Protein AF-A0A7C8YC45-F1 (afdb_monomer_lite)

Radius of gyration: 28.38 Å; chains: 1; bounding box: 64×35×81 Å

Organism: Opuntia streptacantha (NCBI:txid393608)

pLDDT: mean 80.78, std 11.09, range [52.0, 93.62]

Secondary structure (DSSP, 8-state):
-HHHHHHHHTSTTT-TT--S----EEEE-TT--SS----EEEE-GGGG---SSSPPP---HHHHHHHHHHHHHHHHH-TT-----TTSS------------HHHHHHHHHHHHHHHHHHHHHHHHHHHHT-

Sequence (131 aa):
SDINDELYKGYRKGNPEKRINEIVAAYDFLDSNMNNFNVSLWYNSTFKNDTGFSAPALIRIPRLVNLVSNGYLKLLLGPSAEVPLEFVKEMPKPGTRLRLDISSLLSAQFFTYVIIALFPTVLTALVYEKQ

Structure (mmCIF, N/CA/C/O backbone):
data_AF-A0A7C8YC45-F1
#
_entry.id   AF-A0A7C8YC45-F1
#
loop_
_atom_site.group_PDB
_atom_site.id
_atom_site.type_symbol
_atom_site.label_atom_id
_atom_site.label_alt_id
_atom_site.label_comp_id
_atom_site.label_asym_id
_atom_site.label_entity_id
_atom_site.label_seq_id
_atom_site.pdbx_PDB_ins_code
_atom_site.Cartn_x
_atom_site.Cartn_y
_atom_site.Cartn_z
_atom_site.occupancy
_atom_site.B_iso_or_equiv
_atom_site.auth_seq_id
_atom_site.auth_comp_id
_atom_site.auth_asym_id
_atom_site.auth_atom_id
_atom_site.pdbx_PDB_model_num
ATOM 1 N N . SER A 1 1 ? -1.577 -19.940 7.511 1.00 62.75 1 SER A N 1
ATOM 2 C CA . SER A 1 1 ? -2.005 -20.548 6.233 1.00 62.75 1 SER A CA 1
ATOM 3 C C . SER A 1 1 ? -3.343 -19.981 5.803 1.00 62.75 1 SER A C 1
ATOM 5 O O . SER A 1 1 ? -3.438 -19.464 4.701 1.00 62.75 1 SER A O 1
ATOM 7 N N . ASP A 1 2 ? -4.324 -19.970 6.700 1.00 82.69 2 ASP A N 1
ATOM 8 C CA . ASP A 1 2 ? -5.744 -19.826 6.359 1.00 82.69 2 ASP A CA 1
ATOM 9 C C . ASP A 1 2 ? -6.108 -18.464 5.741 1.00 82.69 2 ASP A C 1
ATOM 11 O O . ASP A 1 2 ? -6.907 -18.394 4.813 1.00 82.69 2 ASP A O 1
ATOM 15 N N . ILE A 1 3 ? -5.454 -17.378 6.176 1.00 84.44 3 ILE A N 1
ATOM 16 C CA . ILE A 1 3 ? -5.642 -16.033 5.597 1.00 84.44 3 ILE A CA 1
ATOM 17 C C . ILE A 1 3 ? -5.258 -16.009 4.110 1.00 84.44 3 ILE A C 1
ATOM 19 O O . ILE A 1 3 ? -5.944 -15.384 3.303 1.00 84.44 3 ILE A O 1
ATOM 23 N N . ASN A 1 4 ? -4.182 -16.705 3.725 1.00 85.75 4 ASN A N 1
ATOM 24 C CA . ASN A 1 4 ? -3.767 -16.766 2.324 1.00 85.75 4 ASN A CA 1
ATOM 25 C C . ASN A 1 4 ? -4.784 -17.539 1.484 1.00 85.75 4 ASN A C 1
ATOM 27 O O . ASN A 1 4 ? -5.058 -17.132 0.357 1.00 85.75 4 ASN A O 1
ATOM 31 N N . ASP A 1 5 ? -5.361 -18.608 2.033 1.00 87.06 5 ASP A N 1
ATOM 32 C CA . ASP A 1 5 ? -6.362 -19.410 1.333 1.00 87.06 5 ASP A CA 1
ATOM 33 C C . ASP A 1 5 ? -7.640 -18.598 1.090 1.00 87.06 5 ASP A C 1
ATOM 35 O O . ASP A 1 5 ? -8.154 -18.586 -0.029 1.00 87.06 5 ASP A O 1
ATOM 39 N N . GLU A 1 6 ? -8.118 -17.848 2.088 1.00 86.38 6 GLU A N 1
ATOM 40 C CA . GLU A 1 6 ? -9.287 -16.968 1.932 1.00 86.38 6 GLU A CA 1
ATOM 41 C C . GLU A 1 6 ? -9.041 -15.827 0.936 1.00 86.38 6 GLU A C 1
ATOM 43 O 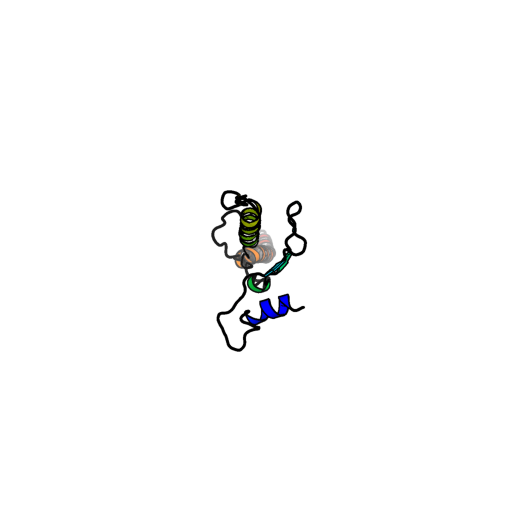O . GLU A 1 6 ? -9.871 -15.576 0.057 1.00 86.38 6 GLU A O 1
ATOM 48 N N . LEU A 1 7 ? -7.872 -15.179 0.998 1.00 84.50 7 LEU A N 1
ATOM 49 C CA . LEU A 1 7 ? -7.498 -14.150 0.022 1.00 84.50 7 LEU A CA 1
ATOM 50 C C . LEU A 1 7 ? -7.379 -14.721 -1.402 1.00 84.50 7 LEU A C 1
ATOM 52 O O . LEU A 1 7 ? -7.702 -14.034 -2.374 1.00 84.50 7 LEU A O 1
ATOM 56 N N . TYR A 1 8 ? -6.936 -15.973 -1.546 1.00 83.19 8 TYR A N 1
ATOM 57 C CA . TYR A 1 8 ? -6.745 -16.608 -2.850 1.00 83.19 8 TYR A CA 1
ATOM 58 C C . TYR A 1 8 ? -8.042 -17.151 -3.464 1.00 83.19 8 TYR A C 1
ATOM 60 O O . TYR A 1 8 ? -8.197 -17.098 -4.685 1.00 83.19 8 TYR A O 1
ATOM 68 N N . LYS A 1 9 ? -9.004 -17.618 -2.655 1.00 84.19 9 LYS A N 1
ATOM 69 C CA . LYS A 1 9 ? -10.307 -18.132 -3.132 1.00 84.19 9 LYS A CA 1
ATOM 70 C C . LYS A 1 9 ? -11.077 -17.124 -3.980 1.00 84.19 9 LYS A C 1
ATOM 72 O O . LYS A 1 9 ? -11.755 -17.510 -4.928 1.00 84.19 9 LYS A O 1
ATOM 77 N N . GLY A 1 10 ? -10.984 -15.842 -3.638 1.00 78.44 10 GLY A N 1
ATOM 78 C CA . GLY A 1 10 ? -11.626 -14.767 -4.392 1.00 78.44 10 GLY A CA 1
ATOM 79 C C . GLY A 1 10 ? -10.874 -14.364 -5.667 1.00 78.44 10 GLY A C 1
ATOM 80 O O . GLY A 1 10 ? -11.475 -13.800 -6.580 1.00 78.44 10 GLY A O 1
ATOM 81 N N . TYR A 1 11 ? -9.579 -14.681 -5.763 1.00 81.75 11 TYR A N 1
ATOM 82 C CA . TYR A 1 11 ? -8.728 -14.279 -6.879 1.00 81.75 11 TYR A CA 1
ATOM 83 C C . TYR A 1 11 ? -9.077 -15.037 -8.162 1.00 81.75 11 TYR A C 1
ATOM 85 O O . TYR A 1 11 ? -9.272 -16.250 -8.163 1.00 81.75 11 TYR A O 1
ATOM 93 N N . ARG A 1 12 ? -9.054 -14.348 -9.309 1.00 77.88 12 ARG A N 1
ATOM 94 C CA . ARG A 1 12 ? -9.455 -14.906 -10.617 1.00 77.88 12 ARG A CA 1
ATOM 95 C C . ARG A 1 12 ? -8.778 -16.236 -10.992 1.00 77.88 12 ARG A C 1
ATOM 97 O O . ARG A 1 12 ? -9.388 -17.024 -11.709 1.00 77.88 12 ARG A O 1
ATOM 104 N N . LYS A 1 13 ? -7.532 -16.484 -10.564 1.00 78.31 13 LYS A N 1
ATOM 105 C CA . LYS A 1 13 ? -6.839 -17.765 -10.826 1.00 78.31 13 LYS A CA 1
ATOM 106 C C . LYS A 1 13 ? -7.130 -18.852 -9.781 1.00 78.31 13 LYS A C 1
ATOM 108 O O . LYS A 1 13 ? -6.927 -20.018 -10.088 1.00 78.31 13 LYS A O 1
ATOM 113 N N . GLY A 1 14 ? -7.597 -18.475 -8.589 1.00 78.06 14 GLY A N 1
ATOM 114 C CA . GLY A 1 14 ? -8.015 -19.383 -7.514 1.00 78.06 14 GLY A CA 1
ATOM 115 C C . GLY A 1 14 ? -9.522 -19.654 -7.469 1.00 78.06 14 GLY A C 1
ATOM 116 O O . GLY A 1 14 ? -9.959 -20.523 -6.724 1.00 78.06 14 GLY A O 1
ATOM 117 N N . ASN A 1 15 ? -10.309 -18.942 -8.283 1.00 84.31 15 ASN A N 1
ATOM 118 C CA . ASN A 1 15 ? -11.767 -19.006 -8.322 1.00 84.31 15 ASN A CA 1
ATOM 119 C C . ASN A 1 15 ? -12.277 -19.675 -9.616 1.00 84.31 15 ASN A C 1
ATOM 121 O O . ASN A 1 15 ? -12.609 -18.976 -10.583 1.00 84.31 15 ASN A O 1
ATOM 125 N N . PRO A 1 16 ? -12.351 -21.019 -9.673 1.00 82.81 16 PRO A N 1
ATOM 126 C CA . PRO A 1 16 ? -12.812 -21.734 -10.867 1.00 82.81 16 PRO A CA 1
ATOM 127 C C . PRO A 1 16 ? -14.274 -21.415 -11.213 1.00 82.81 16 PRO A C 1
ATOM 129 O O . PRO A 1 16 ? -14.649 -21.410 -12.385 1.00 82.81 16 PRO A O 1
ATOM 132 N N . GLU A 1 17 ? -15.082 -21.080 -10.205 1.00 84.69 17 GLU A N 1
ATOM 133 C CA . GLU A 1 17 ? -16.501 -20.744 -10.346 1.00 84.69 17 GLU A CA 1
ATOM 134 C C . GLU A 1 17 ? -16.745 -19.292 -10.792 1.00 84.69 17 GLU A C 1
ATOM 136 O O . GLU A 1 17 ? -17.883 -18.918 -11.072 1.00 84.69 17 GLU A O 1
ATOM 141 N N . LYS A 1 18 ? -15.686 -18.470 -10.886 1.00 81.56 18 LYS A N 1
ATOM 142 C CA . LYS A 1 18 ? -15.726 -17.054 -11.301 1.00 81.56 18 LYS A CA 1
ATOM 143 C C . LYS A 1 18 ? -16.707 -16.198 -10.487 1.00 81.56 18 LYS A C 1
ATOM 145 O O . LYS A 1 18 ? -17.302 -15.256 -11.015 1.00 81.56 18 LYS A O 1
ATOM 150 N N . ARG A 1 19 ? -16.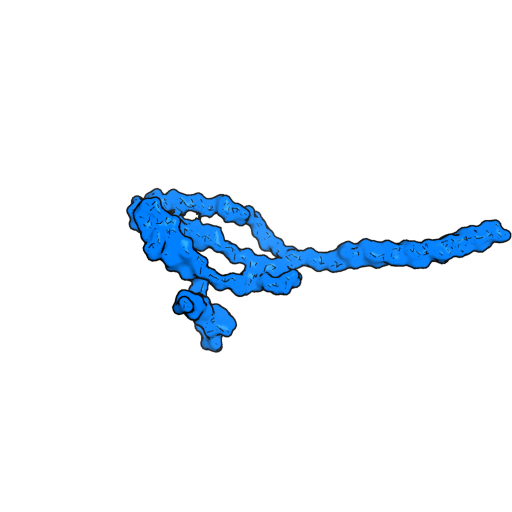878 -16.509 -9.201 1.00 82.69 19 ARG A N 1
ATOM 151 C CA . ARG A 1 19 ? -17.700 -15.696 -8.293 1.00 82.69 19 ARG A CA 1
ATOM 152 C C . ARG A 1 19 ? -17.045 -14.330 -8.046 1.00 82.69 19 ARG A C 1
ATOM 154 O O . ARG A 1 19 ? -15.828 -14.208 -8.008 1.00 82.69 19 ARG A O 1
ATOM 161 N N . ILE A 1 20 ? -17.848 -13.285 -7.865 1.00 75.12 20 ILE A N 1
ATOM 162 C CA . ILE A 1 20 ? -17.347 -11.926 -7.598 1.00 75.12 20 ILE A CA 1
ATOM 163 C C . ILE A 1 20 ? -17.246 -11.731 -6.077 1.00 75.12 20 ILE A C 1
ATOM 165 O O . ILE A 1 20 ? -18.016 -10.985 -5.483 1.00 75.12 20 ILE A O 1
ATOM 169 N N . ASN A 1 21 ? -16.351 -12.475 -5.430 1.00 81.25 21 ASN A N 1
ATOM 170 C CA . ASN A 1 21 ? -16.169 -12.486 -3.971 1.00 81.25 21 ASN A CA 1
ATOM 171 C C . ASN A 1 21 ? -14.706 -12.238 -3.574 1.00 81.25 21 ASN A C 1
ATOM 173 O O . ASN A 1 21 ? -14.174 -12.862 -2.661 1.00 81.25 21 ASN A O 1
ATOM 177 N N . GLU A 1 22 ? -14.037 -11.347 -4.299 1.00 81.88 22 GLU A N 1
ATOM 178 C CA . GLU A 1 22 ? -12.634 -11.040 -4.068 1.00 81.88 22 GLU A CA 1
ATOM 179 C C . GLU 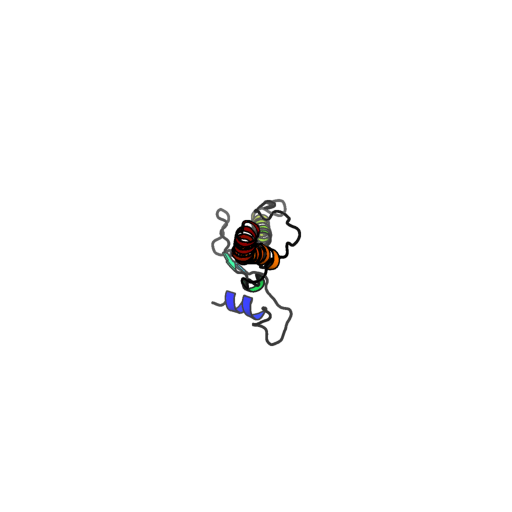A 1 22 ? -12.426 -10.150 -2.840 1.00 81.88 22 GLU A C 1
ATOM 181 O O . GLU A 1 22 ? -13.030 -9.086 -2.707 1.00 81.88 22 GLU A O 1
ATOM 186 N N . ILE A 1 23 ? -11.533 -10.587 -1.953 1.00 85.44 23 ILE A N 1
ATOM 187 C CA . ILE A 1 23 ? -11.116 -9.825 -0.780 1.00 85.44 23 ILE A CA 1
ATOM 188 C C . ILE A 1 23 ? -9.861 -9.038 -1.158 1.00 85.44 23 ILE A C 1
ATOM 190 O O . ILE A 1 23 ? -8.834 -9.608 -1.520 1.00 85.44 23 ILE A O 1
ATOM 194 N N . VAL A 1 24 ? -9.944 -7.710 -1.073 1.00 82.94 24 VAL A N 1
ATOM 195 C CA . VAL A 1 24 ? -8.847 -6.811 -1.472 1.00 82.94 24 VAL A CA 1
ATOM 196 C C . VAL A 1 24 ? -7.645 -6.934 -0.529 1.00 82.94 24 VAL A C 1
ATOM 198 O O . VAL A 1 24 ? -6.496 -6.897 -0.972 1.00 82.94 24 VAL A O 1
ATOM 201 N N . ALA A 1 25 ? -7.913 -7.050 0.771 1.00 88.50 25 ALA A N 1
ATOM 202 C CA . ALA A 1 25 ? -6.910 -7.105 1.822 1.00 88.50 25 ALA A CA 1
ATOM 203 C C . ALA A 1 25 ? -7.491 -7.709 3.106 1.00 88.50 25 ALA A C 1
ATOM 205 O O . ALA A 1 25 ? -8.687 -7.571 3.368 1.00 88.50 25 ALA A O 1
ATOM 206 N N . ALA A 1 26 ? -6.627 -8.316 3.913 1.00 91.12 26 ALA A N 1
ATOM 207 C CA . ALA A 1 26 ? -6.920 -8.751 5.273 1.00 91.12 26 ALA A CA 1
ATOM 208 C C . ALA A 1 26 ? -6.053 -7.964 6.262 1.00 91.12 26 ALA A C 1
ATOM 210 O O . ALA A 1 26 ? -4.889 -7.676 5.975 1.00 91.12 26 ALA A O 1
ATOM 211 N N . TYR A 1 27 ? -6.624 -7.639 7.420 1.00 91.88 27 TYR A N 1
ATOM 212 C CA . TYR A 1 27 ? -5.958 -6.887 8.479 1.00 91.88 27 TYR A CA 1
ATOM 213 C C . TYR A 1 27 ? -6.012 -7.674 9.780 1.00 91.88 27 TYR A C 1
ATOM 215 O O . TYR A 1 27 ? -7.061 -8.218 10.124 1.00 91.88 27 TYR A O 1
ATOM 223 N N . ASP A 1 28 ? -4.902 -7.688 10.503 1.00 91.94 28 ASP A N 1
ATOM 224 C CA . ASP A 1 28 ? -4.797 -8.277 11.833 1.00 91.94 28 ASP A CA 1
ATOM 225 C C . ASP A 1 28 ? -4.424 -7.193 12.836 1.00 91.94 28 ASP A C 1
ATOM 227 O O . ASP A 1 28 ? -3.440 -6.472 12.656 1.00 91.94 28 ASP A O 1
ATOM 231 N N . PHE A 1 29 ? -5.253 -7.090 13.871 1.00 91.12 29 PHE A N 1
ATOM 232 C CA . PHE A 1 29 ? -5.142 -6.139 14.970 1.00 91.12 29 PHE A CA 1
ATOM 233 C C . PHE A 1 29 ? -4.850 -6.839 16.304 1.00 91.12 29 PHE A C 1
ATOM 235 O O . PHE A 1 29 ? -4.944 -6.190 17.341 1.00 91.12 29 PHE A O 1
ATOM 242 N N . LEU A 1 30 ? -4.534 -8.140 16.320 1.00 91.12 30 LEU A N 1
ATOM 243 C CA . LEU A 1 30 ? -4.318 -8.903 17.558 1.00 91.12 30 LEU A CA 1
ATOM 244 C C . LEU A 1 30 ? -3.188 -8.318 18.421 1.00 91.12 30 LEU A C 1
ATOM 246 O O . LEU A 1 30 ? -3.274 -8.361 19.646 1.00 91.12 30 LEU A O 1
ATOM 250 N N . ASP A 1 31 ? -2.185 -7.703 17.790 1.00 90.38 31 ASP A N 1
ATOM 251 C CA . ASP A 1 31 ? -1.075 -7.022 18.470 1.00 90.38 31 ASP A CA 1
ATOM 252 C C . ASP A 1 31 ? -1.337 -5.526 18.746 1.00 90.38 31 ASP A C 1
ATOM 254 O O . ASP A 1 31 ? -0.466 -4.817 19.267 1.00 90.38 31 ASP A O 1
ATOM 258 N N . SER A 1 32 ? -2.521 -5.018 18.391 1.00 90.12 32 SER A N 1
ATOM 259 C CA . SER A 1 32 ? -2.933 -3.641 18.672 1.00 90.12 32 SER A CA 1
ATOM 260 C C . SER A 1 32 ? -3.630 -3.530 20.027 1.00 90.12 32 SER A C 1
ATOM 262 O O . SER A 1 32 ? -4.448 -4.360 20.416 1.00 90.12 32 SER A O 1
ATOM 264 N N . ASN A 1 33 ? -3.336 -2.453 20.748 1.00 88.94 33 ASN A N 1
ATOM 265 C CA . ASN A 1 33 ? -4.012 -2.077 21.984 1.00 88.94 33 ASN A CA 1
ATOM 266 C C . ASN A 1 33 ? -4.232 -0.552 22.033 1.00 88.94 33 ASN A C 1
ATOM 268 O O . ASN A 1 33 ? -4.003 0.156 21.051 1.00 88.94 33 ASN A O 1
ATOM 272 N N . MET A 1 34 ? -4.713 -0.031 23.164 1.00 85.75 34 MET A N 1
ATOM 273 C CA . MET A 1 34 ? -5.032 1.398 23.295 1.00 85.75 34 MET A CA 1
ATOM 274 C C . MET A 1 34 ? -3.797 2.315 23.230 1.00 85.75 34 MET A C 1
ATOM 276 O O . MET A 1 34 ? -3.921 3.479 22.865 1.00 85.75 34 MET A O 1
ATOM 280 N N . ASN A 1 35 ? -2.611 1.790 23.546 1.00 87.81 35 ASN A N 1
ATOM 281 C CA . ASN A 1 35 ? -1.360 2.552 23.619 1.00 87.81 35 ASN A CA 1
ATOM 282 C C . ASN A 1 35 ? -0.395 2.236 22.463 1.00 87.81 35 ASN A C 1
ATOM 284 O O . ASN A 1 35 ? 0.532 3.002 22.210 1.00 87.81 35 ASN A O 1
ATOM 288 N N . ASN A 1 36 ? -0.583 1.107 21.781 1.00 88.69 36 ASN A N 1
ATOM 289 C CA . ASN A 1 36 ? 0.264 0.603 20.713 1.00 88.69 36 ASN A CA 1
ATOM 290 C C . ASN A 1 36 ? -0.597 0.194 19.521 1.00 88.69 36 ASN A C 1
ATOM 292 O O . ASN A 1 36 ? -1.447 -0.687 19.634 1.00 88.69 36 ASN A O 1
ATOM 296 N N . PHE A 1 37 ? -0.340 0.803 18.370 1.00 88.75 37 PHE A N 1
ATOM 297 C CA . PHE A 1 37 ? -1.003 0.456 17.123 1.00 88.75 37 PHE A CA 1
ATOM 298 C C . PHE A 1 37 ? -0.066 -0.401 16.270 1.00 88.75 37 PHE A C 1
ATOM 300 O O . PHE A 1 37 ? 0.903 0.108 15.706 1.00 88.75 37 PHE A O 1
ATOM 307 N N . ASN A 1 38 ? -0.361 -1.699 16.189 1.00 92.50 38 ASN A N 1
ATOM 308 C CA . ASN A 1 38 ? 0.369 -2.659 15.367 1.00 92.50 38 ASN A CA 1
ATOM 309 C C . ASN A 1 38 ? -0.611 -3.455 14.502 1.00 92.50 38 ASN A C 1
ATOM 311 O O . ASN A 1 38 ? -1.404 -4.247 15.015 1.00 92.50 38 ASN A O 1
ATOM 315 N N . VAL A 1 39 ? -0.557 -3.218 13.193 1.00 90.62 39 VAL A N 1
ATOM 316 C CA . VAL A 1 39 ? -1.452 -3.850 12.228 1.00 90.62 39 VAL A CA 1
ATOM 317 C C . VAL A 1 39 ? -0.646 -4.565 11.165 1.00 90.62 39 VAL A C 1
ATOM 319 O O . VAL A 1 39 ? 0.151 -3.947 10.455 1.00 90.62 39 VAL A O 1
ATOM 322 N N . SER A 1 40 ? -0.927 -5.854 11.008 1.00 92.00 40 SER A N 1
ATOM 323 C CA . SER A 1 40 ? -0.415 -6.644 9.892 1.00 92.00 40 SER A CA 1
ATOM 324 C C . SER A 1 40 ? -1.414 -6.620 8.738 1.00 92.00 40 SER A C 1
ATOM 326 O O . SER A 1 40 ? -2.612 -6.822 8.927 1.00 92.00 40 SER A O 1
ATOM 328 N N . LEU A 1 41 ? -0.918 -6.340 7.532 1.00 90.56 41 LEU A N 1
ATOM 329 C CA . LEU A 1 41 ? -1.709 -6.249 6.306 1.00 90.56 41 LEU A CA 1
ATOM 330 C C . LEU A 1 41 ? -1.265 -7.332 5.322 1.00 90.56 41 LEU A C 1
ATOM 332 O O . LEU A 1 41 ? -0.121 -7.330 4.863 1.00 90.56 41 LEU A O 1
ATOM 336 N N . TRP A 1 42 ? -2.202 -8.186 4.922 1.00 90.62 42 TRP A N 1
ATOM 337 C CA . TRP A 1 42 ? -2.025 -9.118 3.811 1.00 90.62 42 TRP A CA 1
ATOM 338 C C . TRP A 1 42 ? -2.835 -8.644 2.616 1.00 90.62 42 TRP A C 1
ATOM 34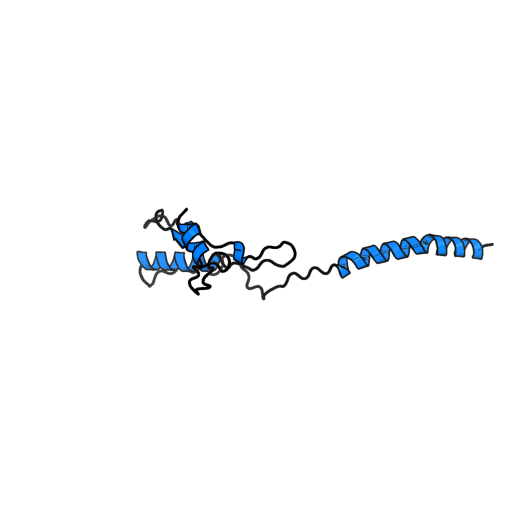0 O O . TRP A 1 42 ? -4.011 -8.302 2.726 1.00 90.62 42 TRP A O 1
ATOM 350 N N . TYR A 1 43 ? -2.197 -8.632 1.455 1.00 86.94 43 TYR A N 1
ATOM 351 C CA . TYR A 1 43 ? -2.820 -8.257 0.196 1.00 86.94 43 TYR A CA 1
ATOM 352 C C . TYR A 1 43 ? -2.272 -9.139 -0.919 1.00 86.94 43 TYR A C 1
ATOM 354 O O . TYR A 1 43 ? -1.168 -9.683 -0.835 1.00 86.94 43 TYR A O 1
ATOM 362 N N . ASN A 1 44 ? -3.037 -9.258 -1.996 1.00 84.12 44 ASN A N 1
ATOM 363 C CA . ASN A 1 44 ? -2.611 -10.032 -3.146 1.00 84.12 44 ASN A CA 1
ATOM 364 C C . ASN A 1 44 ? -1.644 -9.211 -4.020 1.00 84.12 44 ASN A C 1
ATOM 366 O O . ASN A 1 44 ? -2.033 -8.267 -4.708 1.00 84.12 44 ASN A O 1
ATOM 370 N N . SER A 1 45 ? -0.365 -9.582 -4.019 1.00 80.31 45 SER A N 1
ATOM 371 C CA . SER A 1 45 ? 0.669 -8.892 -4.801 1.00 80.31 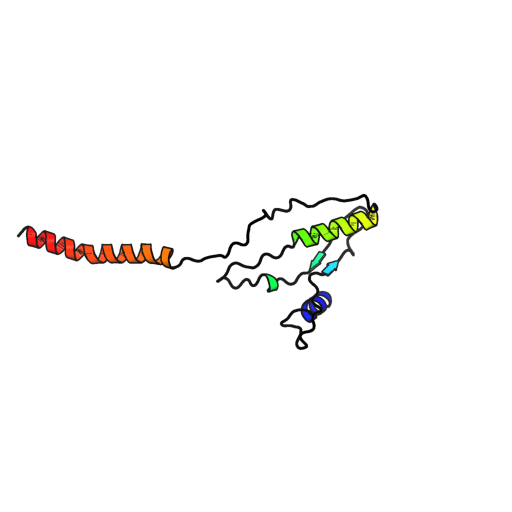45 SER A CA 1
ATOM 372 C C . SER A 1 45 ? 0.570 -9.147 -6.309 1.00 80.31 45 SER A C 1
ATOM 374 O O . SER A 1 45 ? 1.094 -8.358 -7.097 1.00 80.31 45 SER A O 1
ATOM 376 N N . THR A 1 46 ? -0.144 -10.192 -6.746 1.00 77.44 46 THR A N 1
ATOM 377 C CA . THR A 1 46 ? -0.277 -10.525 -8.177 1.00 77.44 46 THR A CA 1
ATOM 378 C C . THR A 1 46 ? -1.020 -9.452 -8.976 1.00 77.44 46 THR A C 1
ATOM 380 O O . THR A 1 46 ? -0.823 -9.350 -10.187 1.00 77.44 46 THR A O 1
ATOM 383 N N . PHE A 1 47 ? -1.794 -8.588 -8.309 1.00 74.81 47 PHE A N 1
ATOM 384 C CA . PHE A 1 47 ? -2.415 -7.409 -8.916 1.00 74.81 47 PHE A CA 1
ATOM 385 C C . PHE A 1 47 ? -1.422 -6.424 -9.514 1.00 74.81 47 PHE A C 1
ATOM 387 O O . PHE A 1 47 ? -1.767 -5.709 -10.453 1.00 74.81 47 PHE A O 1
ATOM 394 N N . LYS A 1 48 ? -0.186 -6.412 -9.010 1.00 75.00 48 LYS A N 1
ATOM 395 C CA . LYS A 1 48 ? 0.899 -5.596 -9.550 1.00 75.00 48 LYS A CA 1
ATOM 396 C C . LYS A 1 48 ? 1.197 -5.962 -11.010 1.00 75.00 48 LYS A C 1
ATOM 398 O O . LYS A 1 48 ? 1.696 -5.119 -11.744 1.00 75.00 48 LYS A O 1
ATOM 403 N N . ASN A 1 49 ? 0.866 -7.189 -11.437 1.00 72.44 49 ASN A N 1
ATOM 404 C CA . ASN A 1 49 ? 1.117 -7.718 -12.780 1.00 72.44 49 ASN A CA 1
ATOM 405 C C . ASN A 1 49 ? 2.541 -7.397 -13.272 1.00 72.44 49 ASN A C 1
ATOM 407 O O . ASN A 1 49 ? 2.748 -6.914 -14.385 1.00 72.44 49 ASN A O 1
ATOM 411 N N . ASP A 1 50 ? 3.512 -7.596 -12.380 1.00 72.75 50 ASP A N 1
ATOM 412 C CA . ASP A 1 50 ? 4.913 -7.284 -12.624 1.00 72.75 50 ASP A CA 1
ATOM 413 C C . ASP A 1 50 ? 5.525 -8.383 -13.496 1.00 72.75 50 ASP A C 1
ATOM 415 O O . ASP A 1 50 ? 5.931 -9.438 -13.014 1.00 72.75 50 ASP A O 1
ATOM 419 N N . THR A 1 51 ? 5.484 -8.171 -14.808 1.00 69.88 51 THR A N 1
ATOM 420 C CA . THR A 1 51 ? 6.005 -9.106 -15.816 1.00 69.88 51 THR A CA 1
ATOM 421 C C . THR A 1 51 ? 7.418 -8.740 -16.275 1.00 69.88 51 THR A C 1
ATOM 423 O O . THR A 1 51 ? 7.964 -9.417 -17.140 1.00 69.88 51 THR A O 1
ATOM 426 N N . GLY A 1 52 ? 8.002 -7.650 -15.761 1.00 65.88 52 GLY A N 1
ATOM 427 C CA . GLY A 1 52 ? 9.292 -7.101 -16.203 1.00 65.88 52 GLY A CA 1
ATOM 428 C C . GLY A 1 52 ? 9.265 -6.371 -17.557 1.00 65.88 52 GLY A C 1
ATOM 429 O O . GLY A 1 52 ? 10.091 -5.494 -17.789 1.00 65.88 52 GLY A O 1
ATOM 430 N N . PHE A 1 53 ? 8.296 -6.666 -18.433 1.00 62.94 53 PHE A N 1
ATOM 431 C CA . PHE A 1 53 ? 8.174 -6.060 -19.772 1.00 62.94 53 PHE A CA 1
ATOM 432 C C . PHE A 1 53 ? 7.225 -4.854 -19.837 1.00 62.94 53 PHE A C 1
ATOM 434 O O . PHE A 1 53 ? 7.234 -4.101 -20.810 1.00 62.94 53 PHE A O 1
ATOM 441 N N . SER A 1 54 ? 6.386 -4.664 -18.819 1.00 66.06 54 SER A N 1
ATOM 442 C CA . SER A 1 54 ? 5.393 -3.590 -18.752 1.00 66.06 54 SER A CA 1
ATOM 443 C C . SER A 1 54 ? 5.435 -2.887 -17.402 1.00 66.06 54 SER A C 1
ATOM 445 O O . SER A 1 54 ? 5.827 -3.486 -16.405 1.00 66.06 54 SER A O 1
ATOM 447 N N . ALA A 1 55 ? 4.989 -1.627 -17.362 1.00 63.84 55 ALA A N 1
ATOM 448 C CA . ALA A 1 55 ? 4.832 -0.903 -16.102 1.00 63.84 55 ALA A CA 1
ATOM 449 C C . ALA A 1 55 ? 3.946 -1.724 -15.151 1.00 63.84 55 ALA A C 1
ATOM 451 O O . ALA A 1 55 ? 2.810 -2.031 -15.531 1.00 63.84 55 ALA A O 1
ATOM 452 N N . PRO A 1 56 ? 4.423 -2.059 -13.941 1.00 68.75 56 PRO A N 1
ATOM 453 C CA . PRO A 1 56 ? 3.584 -2.720 -12.961 1.00 68.75 56 PRO A CA 1
ATOM 454 C C . PRO A 1 56 ? 2.404 -1.819 -12.585 1.00 68.75 56 PRO A C 1
ATOM 456 O O . PRO A 1 56 ? 2.525 -0.592 -12.517 1.00 68.75 56 PRO A O 1
ATOM 459 N N . ALA A 1 57 ? 1.254 -2.429 -12.321 1.00 71.69 57 ALA A N 1
ATOM 460 C CA . ALA A 1 57 ? 0.114 -1.725 -11.763 1.00 71.69 57 ALA A CA 1
ATOM 461 C C . ALA A 1 57 ? 0.441 -1.236 -10.343 1.00 71.69 57 ALA A C 1
ATOM 463 O O . ALA A 1 57 ? 1.052 -1.944 -9.540 1.00 71.69 57 ALA A O 1
ATOM 464 N N . LEU A 1 58 ? 0.014 -0.013 -10.026 1.00 70.62 58 LEU A N 1
ATOM 465 C CA . LEU A 1 58 ? 0.204 0.569 -8.702 1.00 70.62 58 LEU A CA 1
ATOM 466 C C . LEU A 1 58 ? -0.836 0.002 -7.731 1.00 70.62 58 LEU A C 1
ATOM 468 O O . LEU A 1 58 ? -2.027 0.307 -7.836 1.00 70.62 58 LEU A O 1
ATOM 472 N N . ILE A 1 59 ? -0.381 -0.793 -6.761 1.00 76.69 59 ILE A N 1
ATOM 473 C CA . ILE A 1 59 ? -1.207 -1.232 -5.633 1.00 76.69 59 ILE A CA 1
ATOM 474 C C . ILE A 1 59 ? -1.198 -0.115 -4.587 1.00 76.69 59 ILE A C 1
ATOM 476 O O . ILE A 1 59 ? -0.161 0.222 -4.022 1.00 76.69 59 ILE A O 1
ATOM 480 N N . ARG A 1 60 ? -2.367 0.472 -4.313 1.00 77.31 60 ARG A N 1
ATOM 481 C CA . ARG A 1 60 ? -2.514 1.637 -3.421 1.00 77.31 60 ARG A CA 1
ATOM 482 C C . ARG A 1 60 ? -2.565 1.245 -1.937 1.00 77.31 60 ARG A C 1
ATOM 484 O O . ARG A 1 60 ? -3.501 1.615 -1.231 1.00 77.31 60 ARG A O 1
ATOM 491 N N . ILE A 1 61 ? -1.545 0.530 -1.466 1.00 82.31 61 ILE A N 1
ATOM 492 C CA . ILE A 1 61 ? -1.402 0.073 -0.071 1.00 82.31 61 ILE A CA 1
ATOM 493 C C . ILE A 1 61 ? -1.545 1.222 0.944 1.00 82.31 61 ILE A C 1
ATOM 495 O O . ILE A 1 61 ? -2.282 1.053 1.914 1.00 82.31 61 ILE A O 1
ATOM 499 N N . PRO A 1 62 ? -0.963 2.421 0.732 1.00 84.31 62 PRO A N 1
ATOM 500 C CA . PRO A 1 62 ? -1.085 3.496 1.716 1.00 84.31 62 PRO A CA 1
ATOM 501 C C . PRO A 1 62 ? -2.527 3.946 1.983 1.00 84.31 62 PRO A C 1
ATOM 503 O O . PRO A 1 62 ? -2.846 4.352 3.096 1.00 84.31 62 PRO A O 1
ATOM 506 N N . ARG A 1 63 ? -3.430 3.831 0.995 1.00 83.00 63 ARG A N 1
ATOM 507 C CA . ARG A 1 63 ? -4.855 4.151 1.192 1.00 83.00 63 ARG A CA 1
ATOM 508 C C . ARG A 1 63 ? -5.559 3.127 2.077 1.00 83.00 63 ARG A C 1
ATOM 510 O O . ARG A 1 63 ? -6.417 3.508 2.864 1.00 83.00 63 ARG A O 1
ATOM 517 N N . LEU A 1 64 ? -5.192 1.855 1.940 1.00 87.00 64 LEU A N 1
ATOM 518 C CA . LEU A 1 64 ? -5.702 0.762 2.767 1.00 87.00 64 LEU A CA 1
ATOM 519 C C . LEU A 1 64 ? -5.269 0.945 4.224 1.00 87.00 64 LEU A C 1
ATOM 521 O O . LEU A 1 64 ? -6.100 0.899 5.127 1.00 87.00 64 LEU A O 1
ATOM 525 N N . VAL A 1 65 ? -3.991 1.275 4.432 1.00 88.25 65 VAL A N 1
ATOM 526 C CA . VAL A 1 65 ? -3.455 1.605 5.760 1.00 88.25 65 VAL A CA 1
ATOM 527 C C . VAL A 1 65 ? -4.158 2.832 6.341 1.00 88.25 65 VAL A C 1
ATOM 529 O O . VAL A 1 65 ? -4.611 2.782 7.475 1.00 88.25 65 VAL A O 1
ATOM 532 N N . ASN A 1 66 ? -4.344 3.903 5.561 1.00 89.00 66 ASN A N 1
ATOM 533 C CA . ASN A 1 66 ? -5.049 5.100 6.027 1.00 89.00 66 ASN A CA 1
ATOM 534 C C . ASN A 1 66 ? -6.495 4.817 6.461 1.00 89.00 66 ASN A C 1
ATOM 536 O O . ASN A 1 66 ? -6.948 5.340 7.478 1.00 89.00 66 ASN A O 1
ATOM 540 N N . LEU A 1 67 ? -7.223 3.994 5.700 1.00 88.69 67 LEU A N 1
ATOM 541 C CA . LEU A 1 67 ? -8.587 3.594 6.047 1.00 88.69 67 LEU A CA 1
ATOM 542 C C . LEU A 1 67 ? -8.604 2.870 7.393 1.00 88.69 67 LEU A C 1
ATOM 544 O O . LEU A 1 67 ? -9.407 3.204 8.263 1.00 88.69 67 LEU A O 1
ATOM 548 N N . VAL A 1 68 ? -7.702 1.908 7.568 1.00 91.12 68 VAL A N 1
ATOM 549 C CA . VAL A 1 68 ? -7.654 1.082 8.771 1.00 91.12 68 VAL A CA 1
ATOM 550 C C . VAL A 1 68 ? -7.179 1.847 9.995 1.00 91.12 68 VAL A C 1
ATOM 552 O O . VAL A 1 68 ? -7.817 1.746 11.042 1.00 91.12 68 VAL A O 1
ATOM 555 N N . SER A 1 69 ? -6.137 2.664 9.870 1.00 89.75 69 SER A N 1
ATOM 556 C CA . SER A 1 69 ? -5.669 3.507 10.970 1.00 89.75 69 SER A CA 1
ATOM 557 C C . SER A 1 69 ? -6.769 4.454 11.450 1.00 89.75 69 SER A C 1
ATOM 559 O O . SER A 1 69 ? -7.008 4.554 12.650 1.00 89.75 69 SER A O 1
ATOM 561 N N . ASN A 1 70 ? -7.504 5.089 10.531 1.00 91.12 70 ASN A N 1
ATOM 562 C CA . ASN A 1 70 ? -8.624 5.954 10.908 1.00 91.12 70 ASN A CA 1
ATOM 563 C C . ASN A 1 70 ? -9.799 5.175 11.503 1.00 91.12 70 ASN A C 1
ATOM 565 O O . ASN A 1 70 ? -10.390 5.627 12.478 1.00 91.12 70 ASN A O 1
ATOM 569 N N . GLY A 1 71 ? -10.134 4.003 10.957 1.00 90.62 71 GLY A N 1
ATOM 570 C CA . GLY A 1 71 ? -11.172 3.140 11.525 1.00 90.62 71 GLY A CA 1
ATOM 571 C C . GLY A 1 71 ? -10.855 2.727 12.964 1.00 90.62 71 GLY A C 1
ATOM 572 O O . GLY A 1 71 ? -11.723 2.801 13.830 1.00 90.62 71 GLY A O 1
ATOM 573 N N . TYR A 1 72 ? -9.598 2.370 13.231 1.00 90.25 72 TYR A N 1
ATOM 574 C CA . TYR A 1 72 ? -9.132 1.998 14.564 1.00 90.25 72 TYR A CA 1
ATOM 575 C C . TYR A 1 72 ? -9.134 3.183 15.539 1.00 90.25 72 TYR A C 1
ATOM 577 O O . TYR A 1 72 ? -9.615 3.062 16.664 1.00 90.25 72 TYR A O 1
ATOM 585 N N . LEU A 1 73 ? -8.676 4.359 15.101 1.00 90.50 73 LEU A N 1
ATOM 586 C CA . LEU A 1 73 ? -8.724 5.572 15.922 1.00 90.50 73 LEU A CA 1
ATOM 587 C C . LEU A 1 73 ? -10.158 5.968 16.273 1.00 90.50 73 LEU A C 1
ATOM 589 O O . LEU A 1 73 ? -10.437 6.262 17.433 1.00 90.50 73 LEU A O 1
ATOM 593 N N . LYS A 1 74 ? -11.079 5.902 15.307 1.00 92.38 74 LYS A N 1
ATOM 594 C CA . LYS A 1 74 ? -12.502 6.170 15.550 1.00 92.38 74 LYS A CA 1
ATOM 595 C C . LYS A 1 74 ? -13.132 5.174 16.513 1.00 92.38 74 LYS A C 1
ATOM 597 O O . LYS A 1 74 ? -13.979 5.563 17.313 1.00 92.38 74 LYS A O 1
ATOM 602 N N . LEU A 1 75 ? -12.724 3.906 16.441 1.00 90.31 75 LEU A N 1
ATOM 603 C CA . LEU A 1 75 ? -13.184 2.865 17.357 1.00 90.31 75 LEU A CA 1
ATOM 604 C C . LEU A 1 75 ? -12.767 3.160 18.806 1.00 90.31 75 LEU A C 1
ATOM 606 O O . LEU A 1 75 ? -13.558 2.934 19.716 1.00 90.31 75 LEU A O 1
ATOM 610 N N . LEU A 1 76 ? -11.551 3.674 19.018 1.00 89.69 76 LEU A N 1
ATOM 611 C CA . LEU A 1 76 ? -11.009 3.927 20.357 1.00 89.69 76 LEU A CA 1
ATOM 612 C C . LEU A 1 76 ? -11.388 5.295 20.939 1.00 89.69 76 LEU A C 1
ATOM 614 O O . LEU A 1 76 ? -11.729 5.398 22.113 1.00 89.69 76 LEU A O 1
ATOM 618 N N . LEU A 1 77 ? -11.281 6.351 20.136 1.00 90.00 77 LEU A N 1
ATOM 619 C CA . LEU A 1 77 ? -11.369 7.749 20.578 1.00 90.00 77 LEU A CA 1
ATOM 620 C C . LEU A 1 77 ? -12.699 8.413 20.185 1.00 90.00 77 LEU A C 1
ATOM 622 O O . LEU A 1 77 ? -12.966 9.551 20.572 1.00 90.00 77 LEU A O 1
ATOM 626 N N . GLY A 1 78 ? -13.540 7.709 19.426 1.00 90.75 78 GLY A N 1
ATOM 627 C CA . GLY A 1 78 ? -14.826 8.198 18.948 1.00 90.75 78 GLY A CA 1
ATOM 628 C C . GLY A 1 78 ? -14.765 8.865 17.566 1.00 90.75 78 GLY A C 1
ATOM 629 O O . GLY A 1 78 ? -13.700 9.030 16.971 1.00 90.75 78 GLY A O 1
ATOM 630 N N . PRO A 1 79 ? -15.925 9.271 17.025 1.00 89.69 79 PRO A N 1
ATOM 631 C CA . PRO A 1 79 ? -16.073 9.681 15.625 1.00 89.69 79 PRO A CA 1
ATOM 632 C C . PRO A 1 79 ? -15.306 10.955 15.245 1.00 89.69 79 PRO A C 1
ATOM 634 O O . PRO A 1 79 ? -15.059 11.170 14.063 1.00 89.69 79 PRO A O 1
ATOM 637 N N . SER A 1 80 ? -14.921 11.779 16.223 1.00 87.56 80 SER A N 1
ATOM 638 C CA . SER A 1 80 ? -14.162 13.018 16.008 1.00 87.56 80 SER A CA 1
ATOM 639 C C . SER A 1 80 ? -12.651 12.800 15.878 1.00 87.56 80 SER A C 1
ATOM 641 O O . SER A 1 80 ? -11.928 13.740 15.554 1.00 87.56 80 SER A O 1
ATOM 643 N N . ALA A 1 81 ? -12.158 11.593 16.166 1.00 87.50 81 ALA A N 1
ATOM 644 C CA . ALA A 1 81 ? -10.741 11.279 16.091 1.00 87.50 81 ALA A CA 1
ATOM 645 C C . ALA A 1 81 ? -10.376 10.779 14.693 1.00 87.50 81 ALA A C 1
ATOM 647 O O . ALA A 1 81 ? -10.699 9.656 14.303 1.00 87.50 81 ALA A O 1
ATOM 648 N N . GLU A 1 82 ? -9.671 11.620 13.945 1.00 85.44 82 GLU A N 1
ATOM 649 C CA . GLU A 1 82 ? -9.144 11.294 12.626 1.00 85.44 82 GLU A CA 1
ATOM 650 C C . GLU A 1 82 ? -7.685 11.732 12.537 1.00 85.44 82 GLU A C 1
ATOM 652 O O . GLU A 1 82 ? -7.317 12.824 12.973 1.00 85.44 82 GLU A O 1
ATOM 657 N N . VAL A 1 83 ? -6.852 10.875 11.956 1.00 83.06 83 VAL A N 1
ATOM 658 C CA . VAL A 1 83 ? -5.472 11.200 11.598 1.00 83.06 83 VAL A CA 1
ATOM 659 C C . VAL A 1 83 ? -5.332 10.929 10.101 1.00 83.06 83 VAL A C 1
ATOM 661 O O . VAL A 1 83 ? -5.094 9.788 9.688 1.00 83.06 83 VAL A O 1
ATOM 664 N N . PRO A 1 84 ? -5.523 11.957 9.256 1.00 78.19 84 PRO A N 1
ATOM 665 C CA . PRO A 1 84 ? -5.424 11.791 7.818 1.00 78.19 84 PRO A CA 1
ATOM 666 C C . PRO A 1 84 ? -3.969 11.520 7.417 1.00 78.19 84 PRO A C 1
ATOM 668 O O . PRO A 1 84 ? -3.108 12.398 7.473 1.00 78.19 84 PRO A O 1
ATOM 671 N N . LEU A 1 85 ? -3.684 10.304 6.946 1.00 76.00 85 LEU A N 1
ATOM 672 C CA . LEU A 1 85 ? -2.418 9.966 6.290 1.00 76.00 85 LEU A CA 1
ATOM 673 C C . LEU A 1 85 ? -2.461 10.403 4.814 1.00 76.00 85 LEU A C 1
ATOM 675 O O . LEU A 1 85 ? -2.290 9.598 3.897 1.00 76.00 85 LEU A O 1
ATOM 679 N N . GLU A 1 86 ? -2.717 11.691 4.579 1.00 64.31 86 GLU A N 1
ATOM 680 C CA . GLU A 1 86 ? -2.874 12.291 3.242 1.00 64.31 86 GLU A CA 1
ATOM 681 C C . GLU A 1 86 ? -1.581 12.274 2.405 1.00 64.31 86 GLU A C 1
ATOM 683 O O . GLU A 1 86 ? -1.635 12.349 1.178 1.00 64.31 86 GLU A O 1
ATOM 688 N N . PHE A 1 87 ? -0.418 12.106 3.048 1.00 57.19 87 PHE A N 1
ATOM 689 C CA . PHE A 1 87 ? 0.897 12.356 2.444 1.00 57.19 87 PHE A CA 1
ATOM 690 C C . PHE A 1 87 ? 1.874 11.177 2.505 1.00 57.19 87 PHE A C 1
ATOM 692 O O . PHE A 1 87 ? 3.092 11.367 2.477 1.00 57.19 87 PHE A O 1
ATOM 699 N N . VAL A 1 88 ? 1.383 9.936 2.536 1.00 60.53 88 VAL A N 1
ATOM 700 C CA . VAL A 1 88 ? 2.246 8.749 2.390 1.00 60.53 88 VAL A CA 1
ATOM 701 C C . VAL A 1 88 ? 2.667 8.599 0.917 1.00 60.53 88 VAL A C 1
ATOM 703 O O . VAL A 1 88 ? 2.148 7.764 0.187 1.00 60.53 88 VAL A O 1
ATOM 706 N N . LYS A 1 89 ? 3.566 9.491 0.480 1.00 53.53 89 LYS A N 1
ATOM 707 C CA . LYS A 1 89 ? 4.486 9.470 -0.680 1.00 53.53 89 LYS A CA 1
ATOM 708 C C . LYS A 1 89 ? 4.033 8.959 -2.060 1.00 53.53 89 LYS A C 1
ATOM 710 O O . LYS A 1 89 ? 4.869 8.890 -2.955 1.00 53.53 89 LYS A O 1
ATOM 715 N N . GLU A 1 90 ? 2.765 8.688 -2.322 1.00 55.44 90 GLU A N 1
ATOM 716 C CA . GLU A 1 90 ? 2.282 8.519 -3.696 1.00 55.44 90 GLU A CA 1
ATOM 717 C C . GLU A 1 90 ? 1.876 9.899 -4.227 1.00 55.44 90 GLU A C 1
ATOM 719 O O . GLU A 1 90 ? 0.751 10.356 -4.024 1.00 55.44 90 GLU A O 1
ATOM 724 N N . MET A 1 91 ? 2.812 10.595 -4.884 1.00 56.88 91 MET A N 1
ATOM 725 C CA . MET A 1 91 ? 2.486 11.794 -5.664 1.00 56.88 91 MET A CA 1
ATOM 726 C C . MET A 1 91 ? 1.332 11.434 -6.620 1.00 56.88 91 MET A C 1
ATOM 728 O O . MET A 1 91 ? 1.398 10.363 -7.233 1.00 56.88 91 MET A O 1
ATOM 732 N N . PRO A 1 92 ? 0.280 12.262 -6.780 1.00 52.00 92 PRO A N 1
ATOM 733 C CA . PRO A 1 92 ? -0.780 11.989 -7.743 1.00 52.00 92 PRO A CA 1
ATOM 734 C C . PRO A 1 92 ? -0.188 12.015 -9.155 1.00 52.00 92 PRO A C 1
ATOM 736 O O . PRO A 1 92 ? -0.113 13.052 -9.806 1.00 52.00 92 PRO A O 1
ATOM 739 N N . LYS A 1 93 ? 0.279 10.858 -9.624 1.00 55.25 93 LYS A N 1
ATOM 740 C CA . LYS A 1 93 ? 0.825 10.701 -10.962 1.00 55.25 93 LYS A CA 1
ATOM 741 C C . LYS A 1 93 ? -0.306 10.211 -11.868 1.00 55.25 93 LYS A C 1
ATOM 743 O O . LYS A 1 93 ? -0.867 9.143 -11.597 1.00 55.25 93 LYS A O 1
ATOM 748 N N . PRO A 1 94 ? -0.688 10.959 -12.920 1.00 56.12 94 PRO A N 1
ATOM 749 C CA . PRO A 1 94 ? -1.561 10.419 -13.955 1.00 56.12 94 PRO A CA 1
ATOM 750 C C . PRO A 1 94 ? -0.923 9.138 -14.505 1.00 56.12 94 PRO A C 1
ATOM 752 O O . PRO A 1 94 ? 0.300 9.058 -14.612 1.00 56.12 94 PRO A O 1
ATOM 755 N N . GLY A 1 95 ? -1.737 8.115 -14.782 1.00 55.38 95 GLY A N 1
ATOM 756 C CA . GLY A 1 95 ? -1.251 6.767 -15.084 1.00 55.38 95 GLY A CA 1
ATOM 757 C C . GLY A 1 95 ? -0.182 6.760 -16.179 1.00 55.38 95 GLY A C 1
ATOM 758 O O . GLY A 1 95 ? -0.490 6.913 -17.357 1.00 55.38 95 GLY A O 1
ATOM 759 N N . THR A 1 96 ? 1.082 6.573 -15.799 1.00 55.34 96 THR A N 1
ATOM 760 C CA . THR A 1 96 ? 2.190 6.469 -16.751 1.00 55.34 96 THR A CA 1
ATOM 761 C C . THR A 1 96 ? 2.308 5.037 -17.246 1.00 55.34 96 THR A C 1
ATOM 763 O O . THR A 1 96 ? 2.617 4.133 -16.473 1.00 55.34 96 THR A O 1
ATOM 766 N N . ARG A 1 97 ? 2.100 4.828 -18.549 1.00 58.62 97 ARG A N 1
ATOM 767 C CA . ARG A 1 97 ? 2.513 3.590 -19.217 1.00 58.62 97 ARG A CA 1
ATOM 768 C C . ARG A 1 97 ? 4.021 3.656 -19.438 1.00 58.62 97 ARG A C 1
ATOM 770 O O . ARG A 1 97 ? 4.506 4.595 -20.062 1.00 58.62 97 ARG A O 1
ATOM 777 N N . LEU A 1 98 ? 4.750 2.669 -18.934 1.00 61.19 98 LEU A N 1
ATOM 778 C CA . LEU A 1 98 ? 6.162 2.481 -19.247 1.00 61.19 98 LEU A CA 1
ATOM 779 C C . LEU A 1 98 ? 6.258 2.122 -20.734 1.00 61.19 98 LEU A C 1
ATOM 781 O O . LEU A 1 98 ? 5.831 1.049 -21.155 1.00 61.19 98 LEU A O 1
ATOM 785 N N . ARG A 1 99 ? 6.717 3.084 -21.535 1.00 65.38 99 ARG A N 1
ATOM 786 C CA . ARG A 1 99 ? 6.994 2.918 -22.961 1.00 65.38 99 ARG A CA 1
ATOM 787 C C . ARG A 1 99 ? 8.489 2.678 -23.099 1.00 65.38 99 ARG A C 1
ATOM 789 O O . ARG A 1 99 ? 9.266 3.623 -23.024 1.00 65.38 99 ARG A O 1
ATOM 796 N N . LEU A 1 100 ? 8.879 1.417 -23.250 1.00 68.12 100 LEU A N 1
ATOM 797 C CA . LEU A 1 100 ? 10.236 1.084 -23.666 1.00 68.12 100 LEU A CA 1
ATOM 798 C C . LEU A 1 100 ? 10.347 1.398 -25.156 1.00 68.12 100 LEU A C 1
ATOM 800 O O . LEU A 1 100 ? 9.833 0.656 -25.991 1.00 68.12 100 LEU A O 1
ATOM 804 N N . ASP A 1 101 ? 10.969 2.527 -25.483 1.00 72.25 101 ASP A N 1
ATOM 805 C CA . ASP A 1 101 ? 11.287 2.873 -26.862 1.00 72.25 101 ASP A CA 1
ATOM 806 C C . ASP A 1 101 ? 12.603 2.200 -27.266 1.00 72.25 101 ASP A C 1
ATOM 808 O O . ASP A 1 101 ? 13.689 2.776 -27.206 1.00 72.25 101 ASP A O 1
ATOM 812 N N . ILE A 1 102 ? 12.503 0.929 -27.658 1.00 74.69 102 ILE A N 1
ATOM 813 C CA . ILE A 1 102 ? 13.649 0.159 -28.156 1.00 74.69 102 ILE A CA 1
ATOM 814 C C . ILE A 1 102 ? 14.185 0.789 -29.457 1.00 74.69 102 ILE A C 1
ATOM 816 O O . ILE A 1 102 ? 15.375 0.675 -29.751 1.00 74.69 102 ILE A O 1
ATOM 820 N N . SER A 1 103 ? 13.346 1.525 -30.201 1.00 77.94 103 SER A N 1
ATOM 821 C CA . SER A 1 103 ? 13.764 2.247 -31.406 1.00 77.94 103 SER A CA 1
ATOM 822 C C . SER A 1 103 ? 14.749 3.367 -31.079 1.00 77.94 103 SER A C 1
ATOM 824 O O . SER A 1 103 ? 15.701 3.561 -31.827 1.00 77.94 103 SER A O 1
ATOM 826 N N . SER A 1 104 ? 14.567 4.074 -29.960 1.00 73.81 104 SER A N 1
ATOM 827 C CA . SER A 1 104 ? 15.528 5.071 -29.463 1.00 73.81 104 SER A CA 1
ATOM 828 C C . SER A 1 104 ? 16.879 4.452 -29.083 1.00 73.81 104 SER A C 1
ATOM 830 O O . SER A 1 104 ? 17.912 5.094 -29.261 1.00 73.81 104 SER A O 1
ATOM 832 N N . LEU A 1 105 ? 16.880 3.227 -28.556 1.00 72.38 105 LEU A N 1
ATOM 833 C CA . LEU A 1 105 ? 18.093 2.544 -28.099 1.00 72.38 105 LEU A CA 1
ATOM 834 C C . LEU A 1 105 ? 18.882 1.939 -29.270 1.00 72.38 105 LEU A C 1
ATOM 836 O O . LEU A 1 105 ? 20.107 2.027 -29.317 1.00 72.38 105 LEU A O 1
ATOM 840 N N . LEU A 1 106 ? 18.173 1.354 -30.238 1.00 82.06 106 LEU A N 1
ATOM 841 C CA . LEU A 1 106 ? 18.769 0.748 -31.429 1.00 82.06 106 LEU A CA 1
ATOM 842 C C . LEU A 1 106 ? 19.172 1.778 -32.488 1.00 82.06 106 LEU A C 1
ATOM 844 O O . LEU A 1 106 ? 20.118 1.521 -33.229 1.00 82.06 106 LEU A O 1
ATOM 848 N N . SER A 1 107 ? 18.500 2.931 -32.570 1.00 80.56 107 SER A N 1
ATOM 849 C CA . SER A 1 107 ? 18.796 3.949 -33.589 1.00 80.56 107 SER A CA 1
ATOM 850 C C . SER A 1 107 ? 20.200 4.533 -33.446 1.00 80.56 107 SER A C 1
ATOM 852 O O . SER A 1 107 ? 20.914 4.631 -34.442 1.00 80.56 107 SER A O 1
ATOM 854 N N . ALA A 1 108 ? 20.630 4.851 -32.221 1.00 85.06 108 ALA A N 1
ATOM 855 C CA . ALA A 1 108 ? 21.978 5.349 -31.958 1.00 85.06 108 ALA A CA 1
ATOM 856 C C . ALA A 1 108 ? 23.042 4.307 -32.340 1.00 85.06 108 ALA A C 1
ATOM 858 O O . ALA A 1 108 ? 23.993 4.624 -33.050 1.00 85.06 108 ALA A O 1
ATOM 859 N N . GLN A 1 109 ? 22.834 3.046 -31.947 1.00 86.25 109 GLN A N 1
ATOM 860 C CA . GLN A 1 109 ? 23.764 1.959 -32.251 1.00 86.25 109 GLN A CA 1
ATOM 861 C C . GLN A 1 109 ? 23.840 1.669 -33.759 1.00 86.25 109 GLN A C 1
ATOM 863 O O . GLN A 1 109 ? 24.930 1.506 -34.310 1.00 86.25 109 GLN A O 1
ATOM 868 N N . PHE A 1 110 ? 22.694 1.632 -34.443 1.00 87.12 110 PHE A N 1
ATOM 869 C CA . PHE A 1 110 ? 22.625 1.434 -35.890 1.00 87.12 110 PHE A CA 1
ATOM 870 C C . PHE A 1 110 ? 23.325 2.570 -36.646 1.00 87.12 110 PHE A C 1
ATOM 872 O O . PHE A 1 110 ? 24.118 2.310 -37.550 1.00 87.12 110 PHE A O 1
ATOM 879 N N . PHE A 1 111 ? 23.105 3.822 -36.234 1.00 86.75 111 PHE A N 1
ATOM 880 C CA . PHE A 1 111 ? 23.773 4.989 -36.810 1.00 86.75 111 PHE A CA 1
ATOM 881 C C . PHE A 1 111 ? 25.299 4.910 -36.679 1.00 86.75 111 PHE A C 1
ATOM 883 O O . PHE A 1 111 ? 26.014 5.130 -37.658 1.00 86.75 111 PHE A O 1
ATOM 890 N N . THR A 1 112 ? 25.809 4.526 -35.504 1.00 91.06 112 THR A N 1
ATOM 891 C CA . THR A 1 112 ? 27.251 4.338 -35.294 1.00 91.06 112 THR A CA 1
ATOM 892 C C . THR A 1 112 ? 27.823 3.260 -36.216 1.00 91.06 112 THR A C 1
ATOM 894 O O . THR A 1 112 ? 28.868 3.483 -36.828 1.00 91.06 112 THR A O 1
ATOM 897 N N . TYR A 1 113 ? 27.134 2.126 -36.386 1.00 92.12 113 TYR A N 1
ATOM 898 C CA . TYR A 1 113 ? 27.584 1.079 -37.310 1.00 92.12 113 TYR A CA 1
ATOM 899 C C . TYR A 1 113 ? 27.622 1.546 -38.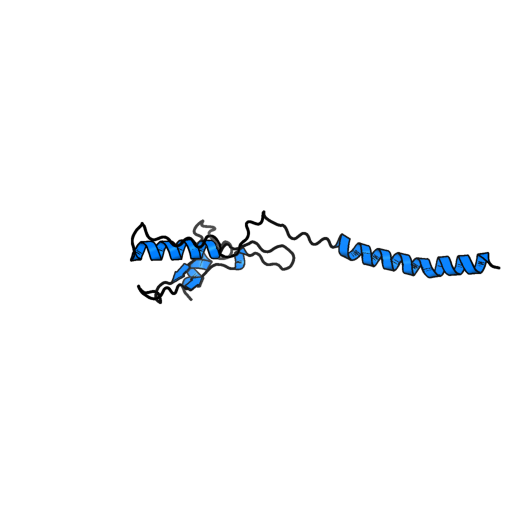769 1.00 92.12 113 TYR A C 1
ATOM 901 O O . TYR A 1 113 ? 28.586 1.242 -39.471 1.00 92.12 113 TYR A O 1
ATOM 909 N N . VAL A 1 114 ? 26.624 2.314 -39.218 1.00 92.12 114 VAL A N 1
ATOM 910 C CA . VAL A 1 114 ? 26.593 2.870 -40.582 1.00 92.12 114 VAL A CA 1
ATOM 911 C C . VAL A 1 114 ? 27.765 3.829 -40.818 1.00 92.12 114 VAL A C 1
ATOM 913 O O . VAL A 1 114 ? 28.428 3.731 -41.849 1.00 92.12 114 VAL A O 1
ATOM 916 N N . ILE A 1 115 ? 28.077 4.708 -39.859 1.00 91.44 115 ILE A N 1
ATOM 917 C CA . ILE A 1 115 ? 29.232 5.617 -39.967 1.00 91.44 115 ILE A CA 1
ATOM 918 C C . ILE A 1 115 ? 30.548 4.839 -40.047 1.00 91.44 115 ILE A C 1
ATOM 920 O O . ILE A 1 115 ? 31.384 5.139 -40.900 1.00 91.44 115 ILE A O 1
ATOM 924 N N . ILE A 1 116 ? 30.732 3.831 -39.189 1.00 93.62 116 ILE A N 1
ATOM 925 C CA . ILE A 1 116 ? 31.949 3.005 -39.194 1.00 93.62 116 ILE A CA 1
ATOM 926 C C . ILE A 1 116 ? 32.089 2.263 -40.529 1.00 93.62 116 ILE A C 1
ATOM 928 O O . ILE A 1 116 ? 33.188 2.204 -41.075 1.00 93.62 116 ILE A O 1
ATOM 932 N N . ALA A 1 117 ? 30.992 1.745 -41.088 1.00 92.31 117 ALA A N 1
ATOM 933 C CA . ALA A 1 117 ? 31.001 1.052 -42.376 1.00 92.31 117 ALA A CA 1
ATOM 934 C C . ALA A 1 117 ? 31.306 1.981 -43.567 1.00 92.31 117 ALA A C 1
ATOM 936 O O . ALA A 1 117 ? 31.899 1.537 -44.548 1.00 92.31 117 ALA A O 1
ATOM 937 N N . LEU A 1 118 ? 30.943 3.266 -43.481 1.00 93.19 118 LEU A N 1
ATOM 938 C CA . LEU A 1 118 ? 31.248 4.269 -44.509 1.00 93.19 118 LEU A CA 1
ATOM 939 C C . LEU A 1 118 ? 32.699 4.772 -44.453 1.00 93.19 118 LEU A C 1
ATOM 941 O O . LEU A 1 118 ? 33.228 5.252 -45.460 1.00 93.19 118 LEU A O 1
ATOM 945 N N . PHE A 1 119 ? 33.369 4.643 -43.308 1.00 91.38 119 PHE A N 1
ATOM 946 C CA . PHE A 1 119 ? 34.725 5.160 -43.110 1.00 91.38 119 PHE A CA 1
ATOM 947 C C . PHE A 1 119 ? 35.745 4.613 -44.135 1.00 91.38 119 PHE A C 1
ATOM 949 O O . PHE A 1 119 ? 36.433 5.416 -44.768 1.00 91.38 119 PHE A O 1
ATOM 956 N N . PRO A 1 120 ? 35.818 3.292 -44.410 1.00 90.44 120 PRO A N 1
ATOM 957 C CA . PRO A 1 120 ? 36.729 2.738 -45.414 1.00 90.44 120 PRO A CA 1
ATOM 958 C C . PRO A 1 120 ? 36.408 3.196 -46.839 1.00 90.44 120 PRO A C 1
ATOM 960 O O . PRO A 1 120 ? 37.320 3.445 -47.625 1.00 90.44 120 PRO A O 1
ATOM 963 N N . THR A 1 121 ? 35.125 3.340 -47.185 1.00 90.44 121 THR A N 1
ATOM 964 C CA . THR A 1 121 ? 34.716 3.805 -48.521 1.00 90.44 121 THR A CA 1
ATOM 965 C C . THR A 1 121 ? 35.099 5.261 -48.764 1.00 90.44 121 THR A C 1
ATOM 967 O O . THR A 1 121 ? 35.588 5.598 -49.836 1.00 90.44 121 THR A O 1
ATOM 970 N N . VAL A 1 122 ? 34.957 6.121 -47.752 1.00 89.81 122 VAL A N 1
ATOM 971 C CA . VAL A 1 122 ? 35.371 7.526 -47.851 1.00 89.81 122 VAL A CA 1
ATOM 972 C C . VAL A 1 122 ? 36.897 7.639 -47.898 1.00 89.81 122 VAL A C 1
ATOM 974 O O . VAL A 1 122 ? 37.427 8.400 -48.701 1.00 89.81 122 VAL A O 1
ATOM 977 N N . LEU A 1 123 ? 37.617 6.849 -47.093 1.00 86.25 123 LEU A N 1
ATOM 978 C CA . LEU A 1 123 ? 39.084 6.831 -47.108 1.00 86.25 123 LEU A CA 1
ATOM 979 C C . LEU A 1 123 ? 39.651 6.332 -48.439 1.00 86.25 123 LEU A C 1
ATOM 981 O O . LEU A 1 123 ? 40.590 6.925 -48.960 1.00 86.25 123 LEU A O 1
ATOM 985 N N . THR A 1 124 ? 39.084 5.266 -49.005 1.00 88.19 124 THR A N 1
ATOM 986 C CA . THR A 1 124 ? 39.511 4.762 -50.320 1.00 88.19 124 THR A CA 1
ATOM 987 C C . THR A 1 124 ? 39.212 5.769 -51.421 1.00 88.19 124 THR A C 1
ATOM 989 O O . THR A 1 124 ? 40.103 6.057 -52.214 1.00 88.19 124 THR A O 1
ATOM 992 N N . ALA A 1 125 ? 38.020 6.375 -51.430 1.00 88.38 125 ALA A N 1
ATOM 993 C CA . ALA A 1 125 ? 37.687 7.440 -52.373 1.00 88.38 125 ALA A CA 1
ATOM 994 C C . ALA A 1 125 ? 38.668 8.625 -52.283 1.00 88.38 125 ALA A C 1
ATOM 996 O O . ALA A 1 125 ? 39.168 9.070 -53.310 1.00 88.38 125 ALA A O 1
ATOM 997 N N . LEU A 1 126 ? 39.016 9.072 -51.071 1.00 87.62 126 LEU A N 1
ATOM 998 C CA . LEU A 1 126 ? 39.998 10.144 -50.854 1.00 87.62 126 LEU A CA 1
ATOM 999 C C . LEU A 1 126 ? 41.401 9.788 -51.359 1.00 87.62 126 LEU A C 1
ATOM 1001 O O . LEU A 1 126 ? 42.084 10.646 -51.912 1.00 87.62 126 LEU A O 1
ATOM 1005 N N . VAL A 1 127 ? 41.851 8.548 -51.156 1.00 90.00 127 VAL A N 1
ATOM 1006 C CA . VAL A 1 127 ? 43.160 8.092 -51.652 1.00 90.00 127 VAL A CA 1
ATOM 1007 C C . VAL A 1 127 ? 43.177 8.070 -53.180 1.00 90.00 127 VAL A C 1
ATOM 1009 O O . VAL A 1 127 ? 44.130 8.569 -53.773 1.00 90.00 127 VAL A O 1
ATOM 1012 N N . TYR A 1 128 ? 42.118 7.551 -53.809 1.00 86.31 128 TYR A N 1
ATOM 1013 C CA . TYR A 1 128 ? 42.004 7.511 -55.268 1.00 86.31 128 TYR A CA 1
ATOM 1014 C C . TYR A 1 128 ? 41.847 8.896 -55.901 1.00 86.31 128 TYR A C 1
ATOM 1016 O O . TYR A 1 128 ? 42.345 9.106 -56.996 1.00 86.31 128 TYR A O 1
ATOM 1024 N N . GLU A 1 129 ? 41.196 9.848 -55.231 1.00 81.81 129 GLU A N 1
ATOM 1025 C CA . GLU A 1 129 ? 41.066 11.227 -55.724 1.00 81.81 129 GLU A CA 1
ATOM 1026 C C . GLU A 1 129 ? 42.400 11.998 -55.694 1.00 81.81 129 GLU A C 1
ATOM 1028 O O . GLU A 1 129 ? 42.574 12.986 -56.406 1.00 81.81 129 GLU A O 1
ATOM 1033 N N . LYS A 1 130 ? 43.351 11.577 -54.850 1.00 72.44 130 LYS A N 1
ATOM 1034 C CA . LYS A 1 130 ? 44.678 12.204 -54.728 1.00 72.44 130 LYS A CA 1
ATOM 1035 C C . LYS A 1 130 ? 45.751 11.593 -55.635 1.00 72.44 130 LYS A C 1
ATOM 1037 O O . LYS A 1 130 ? 46.846 12.155 -55.679 1.00 72.44 130 LYS A O 1
ATOM 1042 N N . GLN A 1 131 ? 45.462 10.479 -56.308 1.00 55.00 131 GLN A N 1
ATOM 1043 C CA . GLN A 1 131 ? 46.312 9.886 -57.349 1.00 55.00 131 GLN A CA 1
ATOM 1044 C C . GLN A 1 131 ? 45.970 10.460 -58.722 1.00 55.00 131 GLN A C 1
ATOM 1046 O O . GLN A 1 131 ? 46.934 10.723 -59.474 1.00 55.00 131 GLN A O 1
#

Foldseek 3Di:
DVQVLQQQCCDPVNPPVNDNPHDAKDKDQVVPDPVDGDIDIDGDPCQLVPPVPKRGDDDPVVVVVQVVVQVVQCVRVNDPDHDGPPPPPPDPDDDDIPDDPVVVVVVVVVVVVVVVVCVVVVVVVVVVVVD